Protein AF-A0AAN8MHH5-F1 (afdb_monomer_lite)

Foldseek 3Di:
DDQDADQQQADRCLVVPPDDDADPNRHDPWDWPDWDFDDPDDDDTDIDTDTDCPPNPDDDDPPDDDDDDPDD

InterPro domains:
  IPR003097 Sulfite reductase [NADPH] flavoprotein alpha-component-like, FAD-binding [PF00667] (20-67)
  IPR017938 Riboflavin synthase-like beta-barrel [SSF63380] (2-67)

Radius of gyration: 15.47 Å; chains: 1; bounding box: 32×33×45 Å

Structure (mmCIF, N/CA/C/O backbone):
data_AF-A0AAN8MHH5-F1
#
_entry.id   AF-A0AAN8MHH5-F1
#
loop_
_atom_site.group_PDB
_atom_site.id
_atom_site.type_symbol
_atom_site.label_atom_id
_atom_site.label_alt_id
_atom_site.label_comp_id
_atom_site.label_asym_id
_atom_site.label_entity_id
_atom_site.label_seq_id
_atom_site.pdbx_PDB_ins_code
_atom_site.Cartn_x
_atom_site.Cartn_y
_atom_site.Cartn_z
_atom_site.occupancy
_atom_site.B_iso_or_equiv
_atom_site.auth_seq_id
_atom_site.auth_comp_id
_atom_site.auth_asym_id
_atom_site.auth_atom_id
_atom_site.pdbx_PDB_model_num
ATOM 1 N N . MET A 1 1 ? -8.820 -19.693 27.061 1.00 52.72 1 MET A N 1
ATOM 2 C CA . MET A 1 1 ? -8.392 -19.441 25.664 1.00 52.72 1 MET A CA 1
ATOM 3 C C . MET A 1 1 ? -7.160 -18.558 25.699 1.00 52.72 1 MET A C 1
ATOM 5 O O . MET A 1 1 ? -7.220 -17.478 26.275 1.00 52.72 1 MET A O 1
ATOM 9 N N . ASN A 1 2 ? -6.036 -19.075 25.209 1.00 68.75 2 ASN A N 1
ATOM 10 C CA . ASN A 1 2 ? -4.721 -18.468 25.392 1.00 68.75 2 ASN A CA 1
ATOM 11 C C . ASN A 1 2 ? -4.593 -17.199 24.532 1.00 68.75 2 ASN A C 1
ATOM 13 O O . ASN A 1 2 ? -4.922 -17.212 23.348 1.00 68.75 2 ASN A O 1
ATOM 17 N N . LYS A 1 3 ? -4.179 -16.088 25.145 1.00 82.94 3 LYS A N 1
ATOM 18 C CA . LYS A 1 3 ? -4.006 -14.787 24.487 1.00 82.94 3 LYS A CA 1
ATOM 19 C C . LYS A 1 3 ? -2.611 -14.746 23.860 1.00 82.94 3 LYS A C 1
ATOM 21 O O . LYS A 1 3 ? -1.659 -14.378 24.538 1.00 82.94 3 LYS A O 1
ATOM 26 N N . VAL A 1 4 ? -2.498 -15.183 22.608 1.00 87.88 4 VAL A N 1
ATOM 27 C CA . VAL A 1 4 ? -1.216 -15.345 21.900 1.00 87.88 4 VAL A CA 1
ATOM 28 C C . VAL A 1 4 ? -1.083 -14.288 20.810 1.00 87.88 4 VAL A C 1
ATOM 30 O O . VAL A 1 4 ? -1.999 -14.127 20.009 1.00 87.88 4 VAL A O 1
ATOM 33 N N . TYR A 1 5 ? 0.045 -13.580 20.795 1.00 87.38 5 TYR A N 1
ATOM 34 C CA . TYR A 1 5 ? 0.412 -12.670 19.709 1.00 87.38 5 TYR A CA 1
ATOM 35 C C . TYR A 1 5 ? 0.870 -13.465 18.485 1.00 87.38 5 TYR A C 1
ATOM 37 O O . TYR A 1 5 ? 1.580 -14.459 18.618 1.00 87.38 5 TYR A O 1
ATOM 45 N N . THR A 1 6 ? 0.477 -13.013 17.299 1.00 87.81 6 THR A N 1
ATOM 46 C CA . THR A 1 6 ? 0.723 -13.679 16.008 1.00 87.81 6 THR A CA 1
ATOM 47 C C . THR A 1 6 ? 1.500 -12.804 15.020 1.00 87.81 6 THR A C 1
ATOM 49 O O . THR A 1 6 ? 1.602 -13.139 13.843 1.00 87.81 6 THR A O 1
ATOM 52 N N . GLY A 1 7 ? 2.062 -11.689 15.496 1.00 85.50 7 GLY A N 1
ATOM 53 C CA . GLY A 1 7 ? 2.848 -10.742 14.696 1.00 85.50 7 GLY A CA 1
ATOM 54 C C . GLY A 1 7 ? 2.347 -9.299 14.769 1.00 85.50 7 GLY A C 1
ATOM 55 O O . GLY A 1 7 ? 2.881 -8.429 14.088 1.00 85.50 7 GLY A O 1
ATOM 56 N N . GLU A 1 8 ? 1.322 -9.018 15.575 1.00 88.00 8 GLU A N 1
ATOM 57 C CA . GLU A 1 8 ? 0.818 -7.660 15.758 1.00 88.00 8 GLU A CA 1
ATOM 58 C C . GLU A 1 8 ? 1.834 -6.769 16.484 1.00 88.00 8 GLU A C 1
ATOM 60 O O . GLU A 1 8 ? 2.406 -7.160 17.498 1.00 88.00 8 GLU A O 1
ATOM 65 N N . MET A 1 9 ? 1.994 -5.529 16.013 1.00 81.50 9 MET A N 1
ATOM 66 C CA . MET A 1 9 ? 2.952 -4.565 16.585 1.00 81.50 9 MET A CA 1
ATOM 67 C C . MET A 1 9 ? 2.553 -4.010 17.953 1.00 81.50 9 MET A C 1
ATOM 69 O O . MET A 1 9 ? 3.388 -3.492 18.691 1.00 81.50 9 MET A O 1
ATOM 73 N N . GLY A 1 10 ? 1.261 -4.035 18.261 1.00 84.31 10 GLY A N 1
ATOM 74 C CA . GLY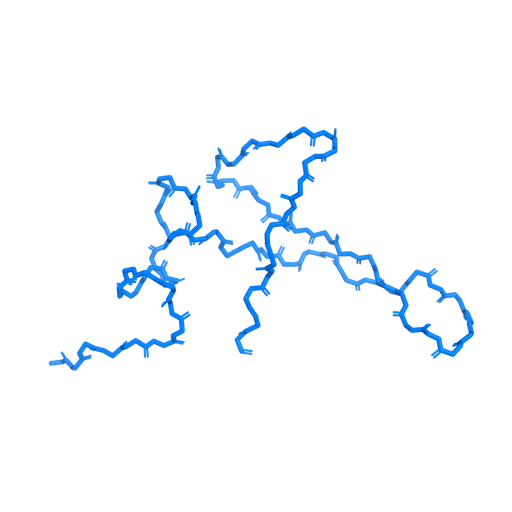 A 1 10 ? 0.713 -3.338 19.413 1.00 84.31 10 GLY A CA 1
ATOM 75 C C . GLY A 1 10 ? -0.311 -4.190 20.130 1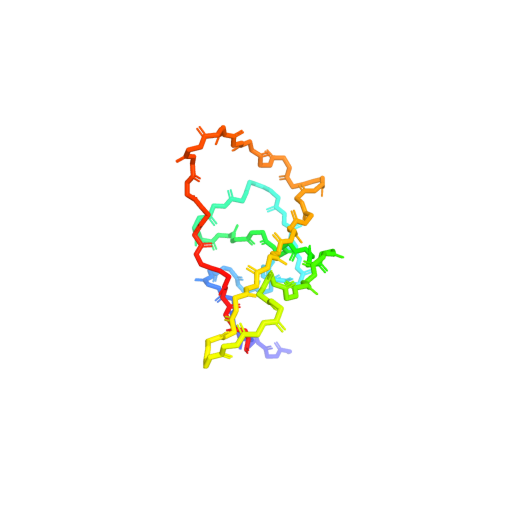.00 84.31 10 GLY A C 1
ATOM 76 O O . GLY A 1 10 ? 0.016 -5.073 20.914 1.00 84.31 10 GLY A O 1
ATOM 77 N N . ARG A 1 11 ? -1.587 -3.892 19.902 1.00 85.50 11 ARG A N 1
ATOM 78 C CA . ARG A 1 11 ? -2.679 -4.569 20.599 1.00 85.50 11 ARG A CA 1
ATOM 79 C C . ARG A 1 11 ? -2.868 -5.995 20.071 1.00 85.50 11 ARG A C 1
ATOM 81 O O . ARG A 1 11 ? -2.968 -6.199 18.867 1.00 85.50 11 ARG A O 1
ATOM 88 N N . LEU A 1 12 ? -3.030 -6.952 20.985 1.00 86.56 12 LEU A N 1
ATOM 89 C CA . LEU A 1 12 ? -3.420 -8.326 20.663 1.00 86.56 12 LEU A CA 1
ATOM 90 C C . LEU A 1 12 ? -4.651 -8.351 19.738 1.00 86.56 12 LEU A C 1
ATOM 92 O O . LEU A 1 12 ? -5.660 -7.712 20.058 1.00 86.56 12 LEU A O 1
ATOM 96 N N . LYS A 1 13 ? -4.580 -9.104 18.634 1.00 85.06 13 LYS A N 1
ATOM 97 C CA . LYS A 1 13 ? -5.604 -9.196 17.580 1.00 85.06 13 LYS A CA 1
ATOM 98 C C . LYS A 1 13 ? -5.858 -7.915 16.785 1.00 85.06 13 LYS A C 1
ATOM 100 O O . LYS A 1 13 ? -6.864 -7.845 16.080 1.00 85.06 13 LYS A O 1
ATOM 105 N N . SER A 1 14 ? -4.994 -6.897 16.846 1.00 85.38 14 SER A N 1
ATOM 106 C CA . SER A 1 14 ? -5.180 -5.687 16.025 1.00 85.38 14 SER A CA 1
ATOM 107 C C . SER A 1 14 ? -5.129 -5.989 14.529 1.00 85.38 14 SER A C 1
ATOM 109 O O . SER A 1 14 ? -5.844 -5.360 13.759 1.00 85.38 14 SER A O 1
ATOM 111 N N . PHE A 1 15 ? -4.342 -6.983 14.114 1.00 86.44 15 PHE A N 1
ATOM 112 C CA . PHE A 1 15 ? -4.243 -7.400 12.714 1.00 86.44 15 PHE A CA 1
ATOM 113 C C . PHE A 1 15 ? -5.477 -8.186 12.249 1.00 86.44 15 PHE A C 1
ATOM 115 O O . PHE A 1 15 ? -5.835 -8.107 11.081 1.00 86.44 15 PHE A O 1
ATOM 122 N N . GLU A 1 16 ? -6.163 -8.898 13.150 1.00 86.69 16 GLU A N 1
ATOM 123 C CA . GLU A 1 16 ? -7.448 -9.549 12.848 1.00 86.69 16 GLU A CA 1
ATOM 124 C C . GLU A 1 16 ? -8.600 -8.534 12.839 1.00 86.69 16 GLU A C 1
ATOM 126 O O . GLU A 1 16 ? -9.476 -8.566 11.981 1.00 86.69 16 GLU A O 1
ATOM 131 N N . THR A 1 17 ? -8.618 -7.630 13.822 1.00 87.06 17 THR A N 1
ATOM 132 C CA . THR A 1 17 ? -9.677 -6.632 14.013 1.00 87.06 17 THR A CA 1
ATOM 133 C C . THR A 1 17 ? -9.124 -5.227 13.802 1.00 87.06 17 THR A C 1
ATOM 135 O O . THR A 1 17 ? -8.780 -4.519 14.752 1.00 87.06 17 THR A O 1
ATOM 138 N N . GLN A 1 18 ? -9.083 -4.814 12.540 1.00 87.12 18 GLN A N 1
ATOM 139 C CA . GLN A 1 18 ? -8.595 -3.503 12.123 1.00 87.12 18 GLN A CA 1
ATOM 140 C C . GLN A 1 18 ? -9.620 -2.415 12.464 1.00 87.12 18 GLN A C 1
ATOM 142 O O . GLN A 1 18 ? -10.754 -2.429 11.983 1.00 87.12 18 GLN A O 1
ATOM 147 N N . LYS A 1 19 ? -9.229 -1.463 13.315 1.00 87.81 19 LYS A N 1
ATOM 148 C CA . LYS A 1 19 ? -10.061 -0.309 13.679 1.00 87.81 19 LYS A CA 1
ATOM 149 C C . LYS A 1 19 ? -9.248 0.978 13.572 1.00 87.81 19 LYS A C 1
ATOM 151 O O . LYS A 1 19 ? -8.172 1.020 14.161 1.00 87.81 19 LYS A O 1
ATOM 156 N N . PRO A 1 20 ? -9.753 2.019 12.886 1.00 86.62 20 PRO A N 1
ATOM 157 C CA . PRO A 1 20 ? -9.089 3.316 12.847 1.00 86.62 20 PRO A CA 1
ATOM 158 C C . PRO A 1 20 ? -9.114 3.997 14.234 1.00 86.62 20 PRO A C 1
ATOM 160 O O . PRO A 1 20 ? -10.013 3.708 15.032 1.00 86.62 20 PRO A O 1
ATOM 163 N N . PRO A 1 21 ? -8.191 4.935 14.519 1.00 89.12 21 PRO A N 1
ATOM 164 C CA . PRO A 1 21 ? -7.161 5.458 13.615 1.00 89.12 21 PRO A CA 1
ATOM 165 C C . PRO A 1 21 ? -5.995 4.479 13.395 1.00 89.12 21 PRO A C 1
ATOM 167 O O . PRO A 1 21 ? -5.664 3.690 14.281 1.00 89.12 21 PRO A O 1
ATOM 170 N N . PHE A 1 22 ? -5.397 4.531 12.201 1.00 90.75 22 PHE A N 1
ATOM 171 C CA . PHE A 1 22 ? -4.205 3.753 11.857 1.00 90.75 22 PHE A CA 1
ATOM 172 C C . PHE A 1 22 ? -2.956 4.621 11.995 1.00 90.75 22 PHE A C 1
ATOM 174 O O . PHE A 1 22 ? -2.927 5.756 11.522 1.00 90.75 22 PHE A O 1
ATOM 181 N N . ASP A 1 23 ? -1.946 4.079 12.664 1.00 88.75 23 ASP A N 1
ATOM 182 C CA . ASP A 1 23 ? -0.679 4.736 12.972 1.00 88.75 23 ASP A CA 1
ATOM 183 C C . ASP A 1 23 ? 0.441 3.687 13.106 1.00 88.75 23 ASP A C 1
ATOM 185 O O . ASP A 1 23 ? 0.247 2.506 12.819 1.00 88.75 23 ASP A O 1
ATOM 189 N N . ALA A 1 24 ? 1.626 4.094 13.563 1.00 86.50 24 ALA A N 1
ATOM 190 C CA . ALA A 1 24 ? 2.759 3.182 13.726 1.00 86.50 24 ALA A CA 1
ATOM 191 C C . ALA A 1 24 ? 2.518 2.032 14.733 1.00 86.50 24 ALA A C 1
ATOM 193 O O . ALA A 1 24 ? 3.162 0.990 14.637 1.00 86.50 24 ALA A O 1
ATOM 194 N N . LYS A 1 25 ? 1.611 2.194 15.707 1.00 86.38 25 LYS A N 1
ATOM 195 C CA . LYS A 1 25 ? 1.267 1.169 16.714 1.00 86.38 25 LYS A CA 1
ATOM 196 C C . LYS A 1 25 ? 0.082 0.305 16.281 1.00 86.38 25 LYS A C 1
ATOM 198 O O . LYS A 1 25 ? -0.097 -0.803 16.792 1.00 86.38 25 LYS A O 1
ATOM 203 N N . ASN A 1 26 ? -0.724 0.810 15.356 1.00 89.00 26 ASN A N 1
ATOM 204 C CA . ASN A 1 26 ? -1.855 0.130 14.747 1.00 89.00 26 ASN A CA 1
ATOM 205 C C . ASN A 1 26 ? -1.795 0.302 13.221 1.00 89.00 26 ASN A C 1
ATOM 207 O O . ASN A 1 26 ? -2.538 1.119 12.672 1.00 89.00 26 ASN A O 1
ATOM 211 N N . PRO A 1 27 ? -0.892 -0.416 12.533 1.00 91.06 27 PRO A N 1
ATOM 212 C CA . PRO A 1 27 ? -0.746 -0.277 11.094 1.00 91.06 27 PRO A CA 1
ATOM 213 C C . PRO A 1 27 ? -1.978 -0.825 10.370 1.00 91.06 27 PRO A C 1
ATOM 215 O O . PRO A 1 27 ? -2.613 -1.783 10.825 1.00 91.06 27 PRO A O 1
ATOM 218 N N . TYR A 1 28 ? -2.287 -0.213 9.228 1.00 91.50 28 TYR A N 1
ATOM 219 C CA . TYR A 1 28 ? -3.325 -0.695 8.329 1.00 91.50 28 TYR A CA 1
ATOM 220 C C . TYR A 1 28 ? -2.787 -1.829 7.454 1.00 91.50 28 TYR A C 1
ATOM 222 O O . TYR A 1 28 ? -1.772 -1.667 6.775 1.00 91.50 28 TYR A O 1
ATOM 230 N N . LEU A 1 29 ? -3.476 -2.968 7.443 1.00 90.94 29 LEU A N 1
ATOM 231 C CA . LEU A 1 29 ? -3.151 -4.092 6.564 1.00 90.94 29 LEU A CA 1
ATOM 232 C C . LEU A 1 29 ? -3.736 -3.867 5.165 1.00 90.94 29 LEU A C 1
ATOM 234 O O . LEU A 1 29 ? -4.770 -4.432 4.811 1.00 90.94 29 LEU A O 1
ATOM 238 N N . ALA A 1 30 ? -3.066 -3.020 4.384 1.00 92.38 30 ALA A N 1
ATOM 239 C CA . ALA A 1 30 ? -3.439 -2.737 3.002 1.00 92.38 30 ALA A CA 1
ATOM 240 C C . ALA A 1 30 ? -3.299 -3.980 2.110 1.00 92.38 30 ALA A C 1
ATOM 242 O O . ALA A 1 30 ? -2.325 -4.730 2.210 1.00 92.38 30 ALA A O 1
ATOM 243 N N . THR A 1 31 ? -4.260 -4.176 1.207 1.00 92.12 31 THR A N 1
ATOM 244 C CA . THR A 1 31 ? -4.200 -5.267 0.224 1.00 92.12 31 THR A CA 1
ATOM 245 C C . THR A 1 31 ? -3.328 -4.847 -0.953 1.00 92.12 31 THR A C 1
ATOM 247 O O . THR A 1 31 ? -3.479 -3.745 -1.477 1.00 92.12 31 THR A O 1
ATOM 250 N N . VAL A 1 32 ? -2.428 -5.727 -1.394 1.00 93.19 32 VAL A N 1
ATOM 251 C CA . VAL A 1 32 ? -1.641 -5.511 -2.614 1.00 93.19 32 VAL A CA 1
ATOM 252 C C . VAL A 1 32 ? -2.524 -5.835 -3.818 1.00 93.19 32 VAL A C 1
ATOM 254 O O . VAL A 1 32 ? -2.800 -7.004 -4.079 1.00 93.19 32 VAL A O 1
ATOM 257 N N . VAL A 1 33 ? -2.983 -4.810 -4.536 1.00 96.12 33 VAL A N 1
ATOM 258 C CA . VAL A 1 33 ? -3.867 -4.980 -5.707 1.00 96.12 33 VAL A CA 1
ATOM 259 C C . VAL A 1 33 ? -3.089 -5.127 -7.009 1.00 96.12 33 VAL A C 1
ATOM 261 O O . VAL A 1 33 ? -3.524 -5.834 -7.914 1.00 96.12 33 VAL A O 1
ATOM 264 N N . VAL A 1 34 ? -1.900 -4.529 -7.083 1.00 95.44 34 VAL A N 1
ATOM 265 C CA . VAL A 1 34 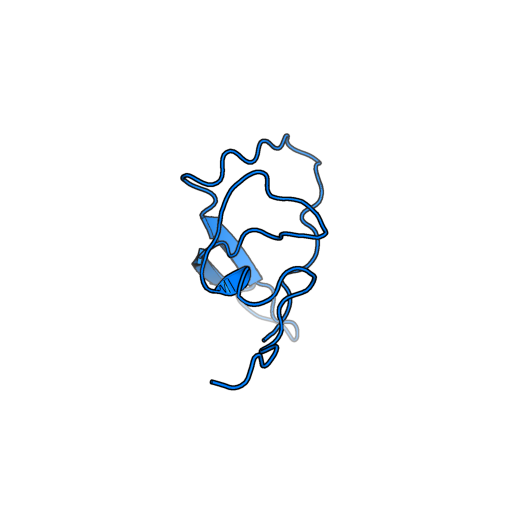? -0.965 -4.710 -8.197 1.00 95.44 34 VAL A CA 1
ATOM 266 C C . VAL A 1 34 ? 0.394 -5.085 -7.635 1.00 95.44 34 VAL A C 1
ATOM 268 O O . VAL A 1 34 ? 0.889 -4.443 -6.714 1.00 95.44 34 VAL A O 1
ATOM 271 N N . ASN A 1 35 ? 1.006 -6.108 -8.224 1.00 94.31 35 ASN A N 1
ATOM 272 C CA . ASN A 1 35 ? 2.414 -6.437 -8.057 1.00 94.31 35 ASN A CA 1
ATOM 273 C C . ASN A 1 35 ? 2.951 -6.864 -9.423 1.00 94.31 35 ASN A C 1
ATOM 275 O O . ASN A 1 35 ? 2.608 -7.938 -9.919 1.00 94.31 35 ASN A O 1
ATOM 279 N N 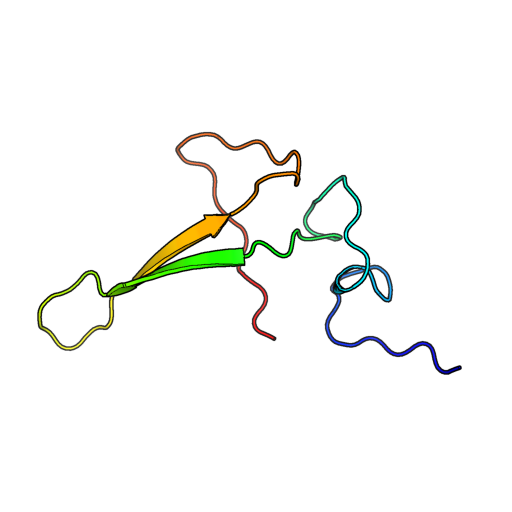. ARG A 1 36 ? 3.737 -5.998 -10.063 1.00 93.75 36 ARG A N 1
ATOM 280 C CA . ARG A 1 36 ? 4.271 -6.259 -11.403 1.00 93.75 36 ARG A CA 1
ATOM 281 C C . ARG A 1 36 ? 5.733 -5.876 -11.514 1.00 93.75 36 ARG A C 1
ATOM 283 O O . ARG A 1 36 ? 6.185 -4.907 -10.905 1.00 93.75 36 ARG A O 1
ATOM 290 N N . GLN A 1 37 ? 6.441 -6.601 -12.366 1.00 92.81 37 GLN A N 1
ATOM 291 C CA . GLN A 1 37 ? 7.815 -6.285 -12.713 1.00 92.81 37 GLN A CA 1
ATOM 292 C C . GLN A 1 37 ? 7.868 -5.022 -13.590 1.00 92.81 37 GLN A C 1
ATOM 294 O O . GLN A 1 37 ? 7.064 -4.842 -14.507 1.00 92.81 37 GLN A O 1
ATOM 299 N N . LEU A 1 38 ? 8.801 -4.123 -13.280 1.00 93.75 38 LEU A N 1
ATOM 300 C CA . LEU A 1 38 ? 9.029 -2.875 -14.012 1.00 93.75 38 LEU A CA 1
ATOM 301 C C . LEU A 1 38 ? 10.092 -3.018 -15.096 1.00 93.75 38 LEU A C 1
ATOM 303 O O . LEU A 1 38 ? 9.998 -2.377 -16.140 1.00 93.75 38 LEU A O 1
ATOM 307 N N . ASN A 1 39 ? 11.123 -3.821 -14.848 1.00 92.62 39 ASN A N 1
ATOM 308 C CA . ASN A 1 39 ? 12.210 -4.002 -15.796 1.00 92.62 39 ASN A CA 1
ATOM 309 C C . ASN A 1 39 ? 11.902 -5.138 -16.779 1.00 92.62 39 ASN A C 1
ATOM 311 O O . ASN A 1 39 ? 11.385 -6.178 -16.391 1.00 92.62 39 ASN A O 1
ATOM 315 N N . GLN A 1 40 ? 12.262 -4.947 -18.047 1.00 86.00 40 GLN A N 1
ATOM 316 C CA . GLN A 1 40 ? 12.074 -5.956 -19.099 1.00 86.00 40 GLN A CA 1
ATOM 317 C C . GLN A 1 40 ? 13.251 -6.943 -19.185 1.00 86.00 40 GLN A C 1
ATOM 319 O O . GLN A 1 40 ? 13.087 -8.068 -19.640 1.00 86.00 40 GLN A O 1
ATOM 324 N N . ALA A 1 41 ? 14.440 -6.520 -18.747 1.00 81.44 41 ALA A N 1
ATOM 325 C CA . ALA A 1 41 ? 15.665 -7.313 -18.731 1.00 81.44 41 ALA A CA 1
ATOM 326 C C . ALA A 1 41 ? 16.633 -6.782 -17.656 1.00 81.44 41 ALA A C 1
ATOM 328 O O . ALA A 1 41 ? 16.405 -5.713 -17.076 1.00 81.44 41 ALA A O 1
ATOM 329 N N . GLY A 1 42 ? 17.714 -7.520 -17.402 1.00 86.44 42 GLY A N 1
ATOM 330 C CA . GLY A 1 42 ? 18.782 -7.152 -16.468 1.00 86.44 42 GLY A CA 1
ATOM 331 C C . GLY A 1 42 ? 18.814 -8.000 -15.195 1.00 86.44 42 GLY A C 1
ATOM 332 O 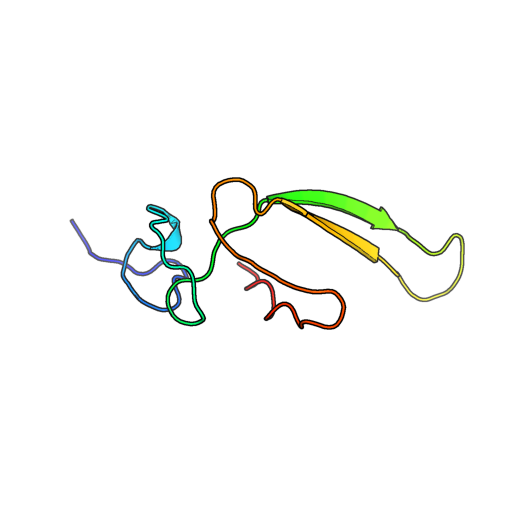O . GLY A 1 42 ? 17.910 -8.782 -14.930 1.00 86.44 42 GLY A O 1
ATOM 333 N N . ASP A 1 43 ? 19.873 -7.816 -14.409 1.00 91.12 43 ASP A N 1
ATOM 334 C CA . ASP A 1 43 ? 20.213 -8.651 -13.242 1.00 91.12 43 ASP A CA 1
ATOM 335 C C . ASP A 1 43 ? 19.406 -8.318 -11.967 1.00 91.12 43 ASP A C 1
ATOM 337 O O . ASP A 1 43 ? 19.477 -9.002 -10.953 1.00 91.12 43 ASP A O 1
ATOM 341 N N . ARG A 1 44 ? 18.618 -7.236 -11.992 1.00 94.50 44 ARG A N 1
ATOM 342 C CA . ARG A 1 44 ? 17.840 -6.769 -10.833 1.00 94.50 44 ARG A CA 1
ATOM 343 C C . ARG A 1 44 ? 16.349 -6.942 -11.074 1.00 94.50 44 ARG A C 1
ATOM 345 O O . ARG A 1 44 ? 15.871 -6.664 -12.168 1.00 94.50 44 ARG A O 1
ATOM 352 N N . HIS A 1 45 ? 15.611 -7.309 -10.031 1.00 90.50 45 HIS A N 1
ATOM 353 C CA . HIS A 1 45 ? 14.152 -7.362 -10.059 1.00 90.50 45 HIS A CA 1
ATOM 354 C C . HIS A 1 45 ? 13.573 -6.052 -9.512 1.00 90.50 45 HIS A C 1
ATOM 356 O O . HIS A 1 45 ? 13.673 -5.772 -8.317 1.00 90.50 45 HIS A O 1
ATOM 362 N N . LEU A 1 46 ? 13.011 -5.219 -10.390 1.00 94.75 46 LEU A N 1
ATOM 363 C CA . LEU A 1 46 ? 12.344 -3.974 -10.010 1.00 94.75 46 LEU A CA 1
ATOM 364 C C . LEU A 1 46 ? 10.837 -4.214 -10.015 1.00 94.75 46 LEU A C 1
ATOM 366 O O . LEU A 1 46 ? 10.305 -4.728 -10.996 1.00 94.75 46 LEU A O 1
ATOM 370 N N . MET A 1 47 ? 10.148 -3.813 -8.949 1.00 94.38 47 MET A N 1
ATOM 371 C CA . MET A 1 47 ? 8.712 -4.047 -8.788 1.00 94.38 47 MET A CA 1
ATOM 372 C C . MET A 1 47 ? 7.940 -2.741 -8.642 1.00 94.38 47 MET A C 1
ATOM 374 O O . MET A 1 47 ? 8.427 -1.779 -8.052 1.00 94.38 47 MET A O 1
ATOM 378 N N . HIS A 1 48 ? 6.713 -2.746 -9.150 1.00 93.69 48 HIS A N 1
ATOM 379 C CA . HIS A 1 48 ? 5.690 -1.747 -8.885 1.00 93.69 48 HIS A CA 1
ATOM 380 C C . HIS A 1 48 ? 4.570 -2.391 -8.080 1.00 93.69 48 HIS A C 1
ATOM 382 O O . HIS A 1 48 ? 3.999 -3.395 -8.520 1.00 93.69 48 HIS A O 1
ATOM 388 N N . LEU A 1 49 ? 4.262 -1.797 -6.928 1.00 94.06 49 LEU A N 1
ATOM 389 C CA . LEU A 1 49 ? 3.185 -2.238 -6.058 1.00 94.06 49 LEU A CA 1
ATOM 390 C C . LEU A 1 49 ? 2.136 -1.141 -5.913 1.00 94.06 49 LEU A C 1
ATOM 392 O O . LEU A 1 49 ? 2.477 0.029 -5.760 1.00 94.06 49 LEU A O 1
ATOM 396 N N . GLU A 1 50 ? 0.873 -1.548 -5.901 1.00 94.69 50 GLU A N 1
ATOM 397 C CA . GLU A 1 50 ? -0.248 -0.694 -5.512 1.00 94.69 50 GLU A CA 1
ATOM 398 C C . GLU A 1 50 ? -0.891 -1.277 -4.257 1.00 94.69 50 GLU A C 1
ATOM 400 O O . GLU A 1 50 ? -1.230 -2.464 -4.212 1.00 94.69 50 GLU A O 1
ATOM 405 N N . LEU A 1 51 ? -1.028 -0.438 -3.233 1.00 93.94 51 LEU A N 1
ATOM 406 C CA . LEU A 1 51 ? -1.622 -0.790 -1.949 1.00 93.94 51 LEU A CA 1
ATOM 407 C C . LEU A 1 51 ? -2.996 -0.135 -1.851 1.00 93.94 51 LEU A C 1
ATOM 409 O O . LEU A 1 51 ? -3.100 1.092 -1.866 1.00 93.94 51 LEU A O 1
ATOM 413 N N . ASP A 1 52 ? -4.043 -0.944 -1.727 1.00 94.06 52 ASP A N 1
ATOM 414 C CA . ASP A 1 52 ? -5.389 -0.430 -1.515 1.00 94.06 52 ASP A CA 1
ATOM 415 C C . ASP A 1 52 ? -5.565 0.001 -0.057 1.00 94.06 52 ASP A C 1
ATOM 417 O O . ASP A 1 52 ? -5.508 -0.816 0.866 1.00 94.06 52 ASP A O 1
ATOM 421 N N . ILE A 1 53 ? -5.771 1.306 0.131 1.00 93.44 53 ILE A N 1
ATOM 422 C CA . ILE A 1 53 ? -6.044 1.945 1.422 1.00 93.44 53 ILE A CA 1
ATOM 423 C C . ILE A 1 53 ? -7.512 2.374 1.561 1.00 93.44 53 ILE A C 1
ATOM 425 O O . ILE A 1 53 ? -7.857 3.146 2.464 1.00 93.44 53 ILE A O 1
ATOM 429 N N . SER A 1 54 ? -8.395 1.898 0.682 1.00 93.38 54 SER A N 1
ATOM 430 C CA . SER A 1 54 ? -9.823 2.209 0.713 1.00 93.38 54 SER A CA 1
ATOM 431 C C . SER A 1 54 ? -10.447 1.829 2.059 1.00 93.38 54 SER A C 1
ATOM 433 O O . SER A 1 54 ? -10.198 0.770 2.626 1.00 93.38 54 SER A O 1
ATOM 435 N N . GLY A 1 55 ? -11.252 2.729 2.627 1.00 88.94 55 GLY A N 1
ATOM 436 C CA . GLY A 1 55 ? -11.892 2.515 3.933 1.00 88.94 55 GLY A CA 1
ATOM 437 C C . GLY A 1 55 ? -10.978 2.685 5.158 1.00 88.94 55 GLY A C 1
ATOM 438 O O . GLY A 1 55 ? -11.486 2.740 6.279 1.00 88.94 55 GLY A O 1
ATOM 439 N N . SER A 1 56 ? -9.662 2.859 4.979 1.00 89.00 56 SER A N 1
ATOM 440 C CA . SER A 1 56 ? -8.716 3.082 6.088 1.00 89.00 56 SER A CA 1
ATOM 441 C C . SER A 1 56 ? -8.830 4.476 6.725 1.00 89.00 56 SER A C 1
ATOM 443 O O . SER A 1 56 ? -8.490 4.658 7.892 1.00 89.00 56 SER A O 1
ATOM 445 N N . LYS A 1 57 ? -9.331 5.466 5.969 1.00 92.25 57 LYS A N 1
ATOM 446 C CA . LYS A 1 57 ? -9.306 6.906 6.301 1.00 92.25 57 LYS A CA 1
ATOM 447 C C . LYS A 1 57 ? -7.894 7.505 6.421 1.00 92.25 57 LYS A C 1
ATOM 449 O O . LYS A 1 57 ? -7.758 8.612 6.946 1.00 92.25 57 LYS A O 1
ATOM 454 N N . ILE A 1 58 ? -6.865 6.809 5.936 1.00 92.44 58 ILE A N 1
ATOM 455 C CA . ILE A 1 58 ? -5.513 7.359 5.800 1.00 92.44 58 ILE A CA 1
ATOM 456 C C . ILE A 1 58 ? -5.541 8.469 4.745 1.00 92.44 58 ILE A C 1
ATOM 458 O O . ILE A 1 58 ? -6.199 8.345 3.713 1.00 92.44 58 ILE A O 1
ATOM 462 N N . ARG A 1 59 ? -4.841 9.566 5.030 1.00 93.06 59 ARG A N 1
ATOM 463 C CA . ARG A 1 59 ? -4.586 10.659 4.089 1.00 93.06 59 ARG A CA 1
ATOM 464 C C . ARG A 1 59 ? -3.087 10.719 3.838 1.00 93.06 59 ARG A C 1
ATOM 466 O O . ARG A 1 59 ? -2.325 10.504 4.776 1.00 93.06 59 ARG A O 1
ATOM 473 N N . TYR A 1 60 ? -2.705 10.990 2.601 1.00 94.94 60 TYR A N 1
ATOM 474 C CA . TYR A 1 60 ? -1.319 11.171 2.195 1.00 94.94 60 TYR A CA 1
ATOM 475 C C . TYR A 1 60 ? -1.268 12.178 1.047 1.00 94.94 60 TYR A C 1
ATOM 477 O O . TYR A 1 60 ? -2.241 12.304 0.299 1.00 94.94 60 TYR A O 1
ATOM 485 N N . ASP A 1 61 ? -0.127 12.837 0.902 1.00 96.19 61 ASP A N 1
ATOM 486 C CA . ASP A 1 61 ? 0.205 13.704 -0.219 1.00 96.19 61 ASP A CA 1
ATOM 487 C C . ASP A 1 61 ? 1.398 13.147 -1.013 1.00 96.19 61 ASP A C 1
ATOM 489 O O . ASP A 1 61 ? 2.149 12.273 -0.571 1.00 96.19 61 ASP A O 1
ATOM 493 N N . SER A 1 62 ? 1.576 13.641 -2.240 1.00 95.25 62 SER A N 1
ATOM 494 C CA . SER A 1 62 ? 2.719 13.241 -3.068 1.00 95.25 62 SER A CA 1
ATOM 495 C C . SER A 1 62 ? 4.029 13.705 -2.428 1.00 95.25 62 SER A C 1
ATOM 497 O O . SER A 1 62 ? 4.241 14.902 -2.250 1.00 95.25 62 SER A O 1
ATOM 499 N N . GLY A 1 63 ? 4.912 12.755 -2.120 1.00 95.06 63 GLY A N 1
ATOM 500 C CA . GLY A 1 63 ? 6.159 12.996 -1.384 1.00 95.06 63 GLY A CA 1
ATOM 501 C C . GLY A 1 63 ? 6.164 12.399 0.025 1.00 95.06 63 GLY A C 1
ATOM 502 O O . GLY A 1 63 ? 7.238 12.274 0.615 1.00 95.06 63 GLY A O 1
ATOM 503 N N . ASP A 1 64 ? 5.006 11.972 0.538 1.00 94.31 64 ASP A N 1
ATOM 504 C CA . ASP A 1 64 ? 4.930 11.237 1.798 1.00 94.31 64 ASP A CA 1
ATOM 505 C C . ASP A 1 64 ? 5.547 9.841 1.681 1.00 94.31 64 ASP A C 1
ATOM 507 O O . ASP A 1 64 ? 5.491 9.173 0.644 1.00 94.31 64 ASP A O 1
ATOM 511 N N . HIS A 1 65 ? 6.121 9.378 2.790 1.00 92.56 65 HIS A N 1
ATOM 512 C CA . HIS A 1 65 ? 6.726 8.057 2.877 1.00 92.56 65 HIS A CA 1
ATOM 513 C C . HIS A 1 65 ? 5.741 7.052 3.468 1.00 92.56 65 HIS A C 1
ATOM 515 O O . HIS A 1 65 ? 5.133 7.288 4.513 1.00 92.56 65 HIS A O 1
ATOM 521 N N . VAL A 1 66 ? 5.656 5.880 2.844 1.00 91.62 66 VAL A N 1
ATOM 522 C CA . VAL A 1 66 ? 4.984 4.719 3.427 1.00 91.62 66 VAL A CA 1
ATOM 523 C C . VAL A 1 66 ? 5.963 3.972 4.338 1.00 91.62 66 VAL A C 1
ATOM 525 O O . VAL A 1 66 ? 7.057 3.591 3.919 1.00 91.62 66 VAL A O 1
ATOM 528 N N . ALA A 1 67 ? 5.590 3.776 5.604 1.00 86.06 67 ALA A N 1
ATOM 529 C CA . ALA A 1 67 ? 6.375 2.958 6.524 1.00 86.06 67 ALA A CA 1
ATOM 530 C C . ALA A 1 67 ? 6.227 1.472 6.167 1.00 86.06 67 ALA A C 1
ATOM 532 O O . ALA A 1 67 ? 5.138 1.015 5.820 1.00 86.06 67 ALA A O 1
ATOM 533 N N . GLY A 1 68 ? 7.350 0.750 6.235 1.00 68.31 68 GLY A N 1
ATOM 534 C CA . GLY A 1 68 ? 7.522 -0.591 5.685 1.00 68.31 68 GLY A CA 1
ATOM 535 C C . GLY A 1 68 ? 6.385 -1.561 6.001 1.00 68.31 68 GLY A C 1
ATOM 536 O O . GLY A 1 68 ? 5.985 -1.728 7.153 1.00 68.31 68 GLY A O 1
ATOM 537 N N . CYS A 1 69 ? 5.918 -2.230 4.943 1.00 61.09 69 CYS A N 1
ATOM 538 C CA . CYS A 1 69 ? 5.084 -3.420 5.022 1.00 61.09 69 CYS A CA 1
ATOM 539 C C . CYS A 1 69 ? 5.770 -4.421 5.954 1.00 61.09 69 CYS A C 1
ATOM 541 O O . CYS A 1 69 ? 6.867 -4.880 5.646 1.00 61.09 69 CYS A O 1
ATOM 543 N N . LEU A 1 70 ? 5.156 -4.728 7.096 1.00 57.91 70 LEU A N 1
ATOM 544 C CA . LEU A 1 70 ? 5.673 -5.755 7.993 1.00 57.91 70 LEU A CA 1
ATOM 545 C C . LEU A 1 70 ? 5.590 -7.095 7.256 1.00 57.91 70 LEU A C 1
ATOM 547 O O . LEU A 1 70 ? 4.473 -7.528 6.951 1.00 57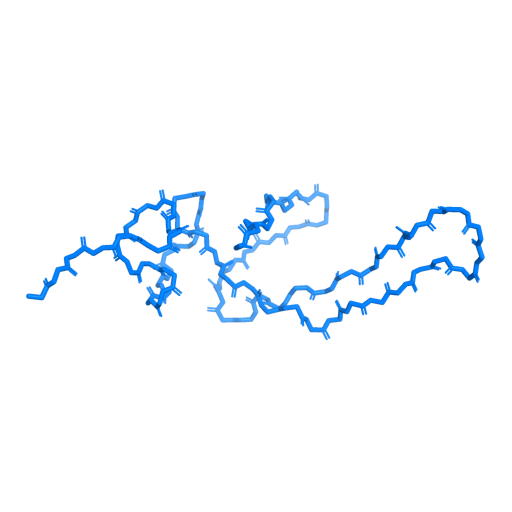.91 70 LEU A O 1
ATOM 551 N N . PRO A 1 71 ? 6.726 -7.738 6.924 1.00 54.41 71 PRO A N 1
ATOM 552 C CA . PRO A 1 71 ? 6.672 -9.088 6.403 1.00 54.41 71 PRO A CA 1
ATOM 553 C C . PRO A 1 71 ? 6.092 -9.970 7.511 1.00 54.41 71 PRO A C 1
ATOM 555 O O . PRO A 1 71 ? 6.560 -9.927 8.651 1.00 54.41 71 PRO A O 1
ATOM 558 N N . ARG A 1 72 ? 5.031 -10.709 7.187 1.00 52.31 72 ARG A N 1
ATOM 559 C CA . ARG A 1 72 ? 4.678 -11.891 7.972 1.00 52.31 72 ARG A CA 1
ATOM 560 C C . ARG A 1 72 ? 5.689 -12.994 7.707 1.00 52.31 72 ARG A C 1
ATOM 562 O O . ARG A 1 72 ? 6.142 -13.085 6.543 1.00 52.31 72 ARG A O 1
#

Secondary structure (DSSP, 8-state):
-----SS-SSSTTTTTS--SPP-SSS----EEEEEEE--SSSSS--EEEEEE-TTS-----TTPPPPP----

Sequence (72 aa):
MNKVYTGEMGRLKSFETQKPPFDAKNPYLATVVVNRQLNQAGDRHLMHLELDISGSKIRYDSGDHVAGCLPR

Organism: NCBI:txid861788

pLDDT: mean 87.27, std 10.07, range [52.31, 96.19]